Protein AF-0000000083313813 (afdb_homodimer)

Nearest PDB structures (foldseek):
  2m8g-assembly1_X  TM=5.035E-01  e=1.207E+00  Aquifex aeolicus VF5
  4fth-assembly1_B  TM=4.993E-01  e=3.478E+00  Aquifex aeolicus
  6fal-assembly1_A  TM=5.582E-01  e=5.565E+00  Escherichia coli
  5m7o-assembly1_A  TM=5.072E-01  e=6.638E+00  Brucella abortus str. 2308 A
  1trr-assembly1_A  TM=4.837E-01  e=9.445E+00  Escherichia coli

Sequence (154 aa):
MEETVTITIPASIRQMLNRTPEEIGRDLRLYAALMMFRLGKLSSGAAAEMAGIPRVMFLDLCADYGIPISQITAEELMEETVTITIPASIRQMLNRTPEEIGRDLRLYAALMMFRLGKLSSGAAAEMAGIPRVMFLDLCADYGIPISQITAEEL

Secondary structure (DSSP, 8-state):
-PEEEEEEE-HHHHHHHT--HHHHHHHHHHHHHHHHHHTTSS-HHHHHHHHTS-HHHHHHHHHHTT---TTTGGGG-/-PEEEEEEE-HHHHHHHT--HHHHHHHHHHHHHHHHHHTTSS-HHHHHHHHTS-HHHHHHHHHHTT---HHHHTTT-

InterPro domains:
  IPR005368 UPF0175 [PF03683] (9-77)
  IPR005368 UPF0175 [PTHR37525] (3-77)

Radius of gyration: 14.88 Å; Cα contacts (8 Å, |Δi|>4): 221; chains: 2; bounding box: 30×44×30 Å

Structure (mmCIF, N/CA/C/O backbone):
data_AF-0000000083313813-model_v1
#
loop_
_entity.id
_entity.type
_entity.pdbx_description
1 polymer 'UPF0175 family protein'
#
loop_
_atom_site.group_PDB
_atom_site.id
_atom_site.type_symbol
_atom_site.label_atom_id
_atom_site.label_alt_id
_atom_site.label_comp_id
_atom_site.label_asym_id
_atom_site.label_entity_id
_atom_site.label_seq_id
_atom_site.pdbx_PDB_ins_code
_atom_site.Cartn_x
_atom_site.Cartn_y
_atom_site.Cartn_z
_atom_site.occupancy
_atom_site.B_iso_or_equiv
_atom_site.auth_seq_id
_atom_site.auth_comp_id
_atom_site.auth_asym_id
_atom_site.auth_atom_id
_atom_site.pdbx_PDB_model_num
ATOM 1 N N . MET A 1 1 ? -12.055 -18.703 1.465 1 60.88 1 MET A N 1
ATOM 2 C CA . MET A 1 1 ? -12.516 -17.859 2.576 1 60.88 1 MET A CA 1
ATOM 3 C C . MET A 1 1 ? -11.805 -16.516 2.572 1 60.88 1 MET A C 1
ATOM 5 O O . MET A 1 1 ? -10.57 -16.453 2.574 1 60.88 1 MET A O 1
ATOM 9 N N . GLU A 1 2 ? -12.406 -15.5 2.055 1 69.75 2 GLU A N 1
ATOM 10 C CA . GLU A 1 2 ? -11.859 -14.148 1.938 1 69.75 2 GLU A CA 1
ATOM 11 C C . GLU A 1 2 ? -11.867 -13.43 3.285 1 69.75 2 GLU A C 1
ATOM 13 O O . GLU A 1 2 ? -12.641 -13.789 4.18 1 69.75 2 GLU A O 1
ATOM 18 N N . GLU A 1 3 ? -10.75 -12.875 3.635 1 80.94 3 GLU A N 1
ATOM 19 C CA . GLU A 1 3 ? -10.703 -12.102 4.871 1 80.94 3 GLU A CA 1
ATOM 20 C C . GLU A 1 3 ? -10.883 -10.609 4.594 1 80.94 3 GLU A C 1
ATOM 22 O O . GLU A 1 3 ? -10.359 -10.086 3.605 1 80.94 3 GLU A O 1
ATOM 27 N N . THR A 1 4 ? -11.781 -10.109 5.336 1 88.25 4 THR A N 1
ATOM 28 C CA . THR A 1 4 ? -12.008 -8.672 5.195 1 88.25 4 THR A CA 1
ATOM 29 C C . THR A 1 4 ? -11.242 -7.898 6.266 1 88.25 4 THR A C 1
ATOM 31 O O . THR A 1 4 ? -11.25 -8.281 7.441 1 88.25 4 THR A O 1
ATOM 34 N N . VAL A 1 5 ? -10.539 -6.949 5.84 1 90.19 5 VAL A N 1
ATOM 35 C CA . VAL A 1 5 ? -9.789 -6.082 6.742 1 90.19 5 VAL A CA 1
ATOM 36 C C . VAL A 1 5 ? -10.367 -4.668 6.695 1 90.19 5 VAL A C 1
ATOM 38 O O . VAL A 1 5 ? -10.664 -4.148 5.621 1 90.19 5 VAL A O 1
ATOM 41 N N . THR A 1 6 ? -10.594 -4.125 7.859 1 90.94 6 THR A N 1
ATOM 42 C CA . THR A 1 6 ? -11.117 -2.768 7.961 1 90.94 6 THR A CA 1
ATOM 43 C C . THR A 1 6 ? -10 -1.783 8.297 1 90.94 6 THR A C 1
ATOM 45 O O . THR A 1 6 ? -9.312 -1.939 9.305 1 90.94 6 THR A O 1
ATOM 48 N N . ILE A 1 7 ? -9.898 -0.846 7.465 1 91.81 7 ILE A N 1
ATOM 49 C CA . ILE A 1 7 ? -8.859 0.158 7.656 1 91.81 7 ILE A CA 1
ATOM 50 C C . ILE A 1 7 ? -9.492 1.527 7.875 1 91.81 7 ILE A C 1
ATOM 52 O O . ILE A 1 7 ? -10.422 1.91 7.156 1 91.81 7 ILE A O 1
ATOM 56 N N . THR A 1 8 ? -8.969 2.188 8.875 1 90.56 8 THR A N 1
ATOM 57 C CA . THR A 1 8 ? -9.445 3.537 9.164 1 90.56 8 THR A CA 1
ATOM 58 C C . THR A 1 8 ? -8.5 4.578 8.562 1 90.56 8 THR A C 1
ATOM 60 O O . THR A 1 8 ? -7.312 4.602 8.891 1 90.56 8 THR A O 1
ATOM 63 N N . ILE A 1 9 ? -9.031 5.379 7.699 1 90.81 9 ILE A N 1
ATOM 64 C CA . ILE A 1 9 ? -8.258 6.434 7.051 1 90.81 9 ILE A CA 1
ATOM 65 C C . ILE A 1 9 ? -8.625 7.789 7.66 1 90.81 9 ILE A C 1
ATOM 67 O O . ILE A 1 9 ? -9.797 8.148 7.734 1 90.81 9 ILE A O 1
ATOM 71 N N . PRO A 1 10 ? -7.586 8.453 8.07 1 90.62 10 PRO A N 1
ATOM 72 C CA . PRO A 1 10 ? -7.875 9.797 8.586 1 90.62 10 PRO A CA 1
ATOM 73 C C . PRO A 1 10 ? -8.625 10.664 7.578 1 90.62 10 PRO A C 1
ATOM 75 O O . PRO A 1 10 ? -8.367 10.586 6.375 1 90.62 10 PRO A O 1
ATOM 78 N N . ALA A 1 11 ? -9.461 11.523 8.094 1 88.69 11 ALA A N 1
ATOM 79 C CA . ALA A 1 11 ? -10.297 12.383 7.254 1 88.69 11 ALA A CA 1
ATOM 80 C C . ALA A 1 11 ? -9.445 13.273 6.355 1 88.69 11 ALA A C 1
ATOM 82 O O . ALA A 1 11 ? -9.828 13.57 5.219 1 88.69 11 ALA A O 1
ATOM 83 N N . SER A 1 12 ? -8.336 13.703 6.855 1 91.56 12 SER A N 1
ATOM 84 C CA . SER A 1 12 ? -7.434 14.57 6.109 1 91.56 12 SER A CA 1
ATOM 85 C C . SER A 1 12 ? -6.887 13.867 4.871 1 91.56 12 SER A C 1
ATOM 87 O O . SER A 1 12 ? -6.77 14.477 3.805 1 91.56 12 SER A O 1
ATOM 89 N N . ILE A 1 13 ? -6.633 12.641 5.02 1 92.06 13 ILE A N 1
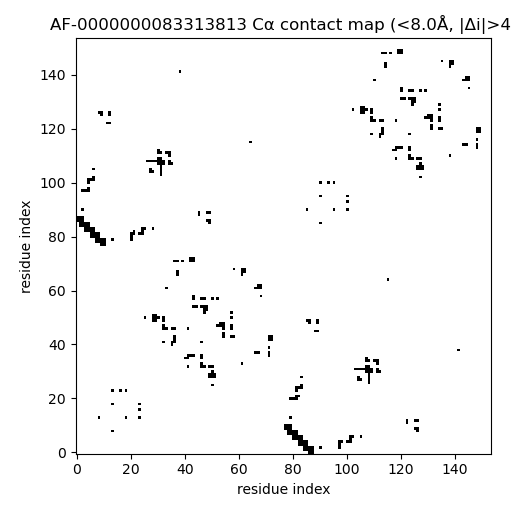ATOM 90 C CA . ILE A 1 13 ? -6.078 11.852 3.922 1 92.06 13 ILE A CA 1
ATOM 91 C C . ILE A 1 13 ? -7.172 11.562 2.895 1 92.06 13 ILE A C 1
ATOM 93 O O . ILE A 1 13 ? -6.934 11.641 1.687 1 92.06 13 ILE A O 1
ATOM 97 N N . ARG A 1 14 ? -8.273 11.141 3.443 1 89.94 14 ARG A N 1
ATOM 98 C CA . ARG A 1 14 ? -9.406 10.883 2.562 1 89.94 14 ARG A CA 1
ATOM 99 C C . ARG A 1 14 ? -9.672 12.078 1.652 1 89.94 14 ARG A C 1
ATOM 101 O O . ARG A 1 14 ? -9.945 11.914 0.461 1 89.94 14 ARG A O 1
ATOM 108 N N . GLN A 1 15 ? -9.641 13.242 2.227 1 89.44 15 GLN A N 1
ATOM 109 C CA . GLN A 1 15 ? -9.867 14.477 1.482 1 89.44 15 GLN A CA 1
ATOM 110 C C . GLN A 1 15 ? -8.789 14.688 0.425 1 89.44 15 GLN A C 1
ATOM 112 O O . GLN A 1 15 ? -9.07 15.188 -0.666 1 89.44 15 GLN A O 1
ATOM 117 N N . MET A 1 16 ? -7.559 14.352 0.751 1 90.62 16 MET A N 1
ATOM 118 C CA . MET A 1 16 ? -6.43 14.539 -0.154 1 90.62 16 MET A CA 1
ATOM 119 C C . MET A 1 16 ? -6.535 13.602 -1.355 1 90.62 16 MET A C 1
ATOM 121 O O . MET A 1 16 ? -6.207 13.992 -2.479 1 90.62 16 MET A O 1
ATOM 125 N N . LEU A 1 17 ? -6.973 12.383 -1.111 1 89.38 17 LEU A N 1
ATOM 126 C CA . LEU A 1 17 ? -7.094 11.398 -2.184 1 89.38 17 LEU A CA 1
ATOM 127 C C . LEU A 1 17 ? -8.297 11.703 -3.064 1 89.38 17 LEU A C 1
ATOM 129 O O . LEU A 1 17 ? -8.305 11.367 -4.254 1 89.38 17 LEU A O 1
ATOM 133 N N . ASN A 1 18 ? -9.234 12.391 -2.506 1 89.5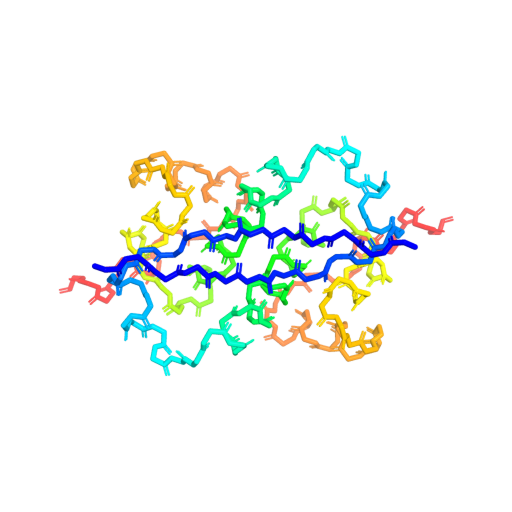6 18 ASN A N 1
ATOM 134 C CA . ASN A 1 18 ? -10.43 12.82 -3.225 1 89.56 18 ASN A CA 1
ATOM 135 C C . ASN A 1 18 ? -11.078 11.656 -3.977 1 89.56 18 ASN A C 1
ATOM 137 O O . ASN A 1 18 ? -11.336 11.758 -5.18 1 89.56 18 ASN A O 1
ATOM 141 N N . ARG A 1 19 ? -11.359 10.555 -3.324 1 89.88 19 ARG A N 1
ATOM 142 C CA . ARG A 1 19 ? -11.914 9.336 -3.898 1 89.88 19 ARG A CA 1
ATOM 143 C C . ARG A 1 19 ? -12.977 8.734 -2.986 1 89.88 19 ARG A C 1
ATOM 145 O O . ARG A 1 19 ? -13.086 9.109 -1.817 1 89.88 19 ARG A O 1
ATOM 152 N N . THR A 1 20 ? -13.766 7.871 -3.561 1 90.88 20 THR A N 1
ATOM 153 C CA . THR A 1 20 ? -14.75 7.141 -2.77 1 90.88 20 THR A CA 1
ATOM 154 C C . THR A 1 20 ? -14.07 6.078 -1.91 1 90.88 20 THR A C 1
ATOM 156 O O . THR A 1 20 ? -12.938 5.68 -2.189 1 90.88 20 THR A O 1
ATOM 159 N N . PRO A 1 21 ? -14.688 5.605 -0.884 1 89.5 21 PRO A N 1
ATOM 160 C CA . PRO A 1 21 ? -14.125 4.543 -0.051 1 89.5 21 PRO A CA 1
ATOM 161 C C . PRO A 1 21 ? -13.719 3.312 -0.857 1 89.5 21 PRO A C 1
ATOM 163 O O . PRO A 1 21 ? -12.703 2.684 -0.565 1 89.5 21 PRO A O 1
ATOM 166 N N . GLU A 1 22 ? -14.547 3.014 -1.859 1 91.38 22 GLU A N 1
ATOM 167 C CA . GLU A 1 22 ? -14.25 1.862 -2.707 1 91.38 22 GLU A CA 1
ATOM 168 C C . GLU A 1 22 ? -12.969 2.082 -3.504 1 91.38 22 GLU A C 1
ATOM 170 O O . GLU A 1 22 ? -12.156 1.168 -3.646 1 91.38 22 GLU A O 1
ATOM 175 N N . GLU A 1 23 ? -12.836 3.268 -4.004 1 93.44 23 GLU A N 1
ATOM 176 C CA . GLU A 1 23 ? -11.648 3.611 -4.773 1 93.44 23 GLU A CA 1
ATOM 177 C C . GLU A 1 23 ? -10.406 3.646 -3.887 1 93.44 23 GLU A C 1
ATOM 179 O O . GLU A 1 23 ? -9.328 3.227 -4.305 1 93.44 23 GLU A O 1
ATOM 184 N N . ILE A 1 24 ? -10.578 4.145 -2.713 1 93.12 24 ILE A N 1
ATOM 185 C CA . ILE A 1 24 ? -9.477 4.203 -1.759 1 93.12 24 ILE A CA 1
ATOM 186 C C . ILE A 1 24 ? -9.031 2.789 -1.406 1 93.12 24 ILE A C 1
ATOM 188 O O . ILE A 1 24 ? -7.828 2.51 -1.344 1 93.12 24 ILE A O 1
ATOM 192 N N . GLY A 1 25 ? -9.961 1.895 -1.152 1 93.19 25 GLY A N 1
ATOM 193 C CA . GLY A 1 25 ? -9.633 0.501 -0.887 1 93.19 25 GLY A CA 1
ATOM 194 C C . GLY A 1 25 ? -8.844 -0.151 -2.002 1 93.19 25 GLY A C 1
ATOM 195 O O . GLY A 1 25 ? -7.871 -0.864 -1.745 1 93.19 25 GLY A O 1
ATOM 196 N N . ARG A 1 26 ? -9.258 0.165 -3.225 1 93.5 26 ARG A N 1
ATOM 197 C CA . ARG A 1 26 ? -8.562 -0.37 -4.391 1 93.5 26 ARG A CA 1
ATOM 198 C C . ARG A 1 26 ? -7.141 0.174 -4.477 1 93.5 26 ARG A C 1
ATOM 200 O O . ARG A 1 26 ? -6.199 -0.573 -4.754 1 93.5 26 ARG A O 1
ATOM 207 N N . ASP A 1 27 ? -7 1.426 -4.223 1 94.5 27 ASP A N 1
ATOM 208 C CA . ASP A 1 27 ? -5.688 2.066 -4.254 1 94.5 27 ASP A CA 1
ATOM 209 C C . ASP A 1 27 ? -4.762 1.481 -3.191 1 94.5 27 ASP A C 1
ATOM 211 O O . ASP A 1 27 ? -3.594 1.198 -3.465 1 94.5 27 ASP A O 1
ATOM 215 N N . LEU A 1 28 ? -5.336 1.336 -2.014 1 95.19 28 LEU A N 1
ATOM 216 C CA . LEU A 1 28 ? -4.547 0.787 -0.917 1 95.19 28 LEU A CA 1
ATOM 217 C C . LEU A 1 28 ? -4.047 -0.615 -1.255 1 95.19 28 LEU A C 1
ATOM 219 O O . LEU A 1 28 ? -2.889 -0.946 -0.997 1 95.19 28 LEU A O 1
ATOM 223 N N . ARG A 1 29 ? -4.859 -1.451 -1.848 1 95.5 29 ARG A N 1
ATOM 224 C CA . ARG A 1 29 ? -4.457 -2.799 -2.236 1 95.5 29 ARG A CA 1
ATOM 225 C C . ARG A 1 29 ? -3.352 -2.758 -3.283 1 95.5 29 ARG A C 1
ATOM 227 O O . ARG A 1 29 ? -2.359 -3.484 -3.176 1 95.5 29 ARG A O 1
ATOM 234 N N . LEU A 1 30 ? -3.57 -1.903 -4.227 1 97 30 LEU A N 1
ATOM 235 C CA . LEU A 1 30 ? -2.623 -1.813 -5.332 1 97 30 LEU A CA 1
ATOM 236 C C . LEU A 1 30 ? -1.263 -1.324 -4.844 1 97 30 LEU A C 1
ATOM 238 O O . LEU A 1 30 ? -0.24 -1.966 -5.094 1 97 30 LEU A O 1
ATOM 242 N N . TYR A 1 31 ? -1.283 -0.203 -4.148 1 97.5 31 TYR A N 1
ATOM 243 C CA . TYR A 1 31 ? -0.028 0.421 -3.744 1 97.5 31 TYR A CA 1
ATOM 244 C C . TYR A 1 31 ? 0.695 -0.432 -2.709 1 97.5 31 TYR A C 1
ATOM 246 O O . TYR A 1 31 ? 1.925 -0.517 -2.715 1 97.5 31 TYR A O 1
ATOM 254 N N . ALA A 1 32 ? -0.109 -1.027 -1.812 1 97.56 32 ALA A N 1
ATOM 255 C CA . ALA A 1 32 ? 0.51 -1.946 -0.86 1 97.56 32 ALA A CA 1
ATOM 256 C C . ALA A 1 32 ? 1.14 -3.137 -1.578 1 97.56 32 ALA A C 1
ATOM 258 O O . ALA A 1 32 ? 2.25 -3.555 -1.243 1 97.56 32 ALA A O 1
ATOM 259 N N . ALA A 1 33 ? 0.467 -3.684 -2.57 1 97.31 33 ALA A N 1
ATOM 260 C CA . ALA A 1 33 ? 0.986 -4.809 -3.34 1 97.31 33 ALA A CA 1
ATOM 261 C C . ALA A 1 33 ? 2.281 -4.438 -4.055 1 97.31 33 ALA A C 1
ATOM 263 O O . ALA A 1 33 ? 3.248 -5.203 -4.043 1 97.31 33 ALA A O 1
ATOM 264 N N . LEU A 1 34 ? 2.277 -3.248 -4.641 1 97.44 34 LEU A N 1
ATOM 265 C CA . LEU A 1 34 ? 3.465 -2.756 -5.336 1 97.44 34 LEU A CA 1
ATOM 266 C C . LEU A 1 34 ? 4.645 -2.646 -4.375 1 97.44 34 LEU A C 1
ATOM 268 O O . LEU A 1 34 ? 5.758 -3.064 -4.703 1 97.44 34 LEU A O 1
ATOM 272 N N . MET A 1 35 ? 4.406 -2.123 -3.25 1 96.75 35 MET A N 1
ATOM 273 C CA . MET A 1 35 ? 5.461 -1.924 -2.26 1 96.75 35 MET A CA 1
ATOM 274 C C . MET A 1 35 ? 5.949 -3.26 -1.709 1 96.75 35 MET A C 1
ATOM 276 O O . MET A 1 35 ? 7.152 -3.467 -1.55 1 96.75 35 MET A O 1
ATOM 280 N N . MET A 1 36 ? 5.059 -4.195 -1.397 1 95.56 36 MET A N 1
ATOM 281 C CA . MET A 1 36 ? 5.422 -5.504 -0.866 1 95.56 36 MET A CA 1
ATOM 282 C C . MET A 1 36 ? 6.207 -6.309 -1.895 1 95.56 36 MET A C 1
ATOM 284 O O . MET A 1 36 ? 7.109 -7.066 -1.536 1 95.56 36 MET A O 1
ATOM 288 N N . PHE A 1 37 ? 5.898 -6.133 -3.133 1 95.75 37 PHE A N 1
ATOM 289 C CA . PHE A 1 37 ? 6.652 -6.773 -4.203 1 95.75 37 PHE A CA 1
ATOM 290 C C . PHE A 1 37 ? 8.055 -6.184 -4.305 1 95.75 37 PHE A C 1
ATOM 292 O O . PHE A 1 37 ? 9.039 -6.922 -4.375 1 95.75 37 PHE A O 1
ATOM 299 N N . ARG A 1 38 ? 8.078 -4.902 -4.301 1 94.69 38 ARG A N 1
ATOM 300 C CA . ARG A 1 38 ? 9.359 -4.211 -4.379 1 94.69 38 ARG A CA 1
ATOM 301 C C . ARG A 1 38 ? 10.297 -4.652 -3.256 1 94.69 38 ARG A C 1
ATOM 303 O O . ARG A 1 38 ? 11.508 -4.758 -3.453 1 94.69 38 ARG A O 1
ATOM 310 N N . LEU A 1 39 ? 9.695 -4.891 -2.098 1 92.25 39 LEU A N 1
ATOM 311 C CA . LEU A 1 39 ? 10.492 -5.238 -0.925 1 92.25 39 LEU A CA 1
ATOM 312 C C . LEU A 1 39 ? 10.734 -6.742 -0.862 1 92.25 39 LEU A C 1
ATOM 314 O O . LEU A 1 39 ? 11.406 -7.23 0.053 1 92.25 39 LEU A O 1
ATOM 318 N N . GLY A 1 40 ? 10.156 -7.465 -1.764 1 91.25 40 GLY A N 1
ATOM 319 C CA . GLY A 1 40 ? 10.367 -8.906 -1.825 1 91.25 40 GLY A CA 1
ATOM 320 C C . GLY A 1 40 ? 9.5 -9.672 -0.851 1 91.25 40 GLY A C 1
ATOM 321 O O . GLY A 1 40 ? 9.75 -10.852 -0.579 1 91.25 40 GLY A O 1
ATOM 322 N N . LYS A 1 41 ? 8.469 -9.055 -0.357 1 91.56 41 LYS A N 1
ATOM 323 C CA . LYS A 1 41 ? 7.574 -9.703 0.602 1 91.56 41 LYS A CA 1
ATOM 324 C C . LYS A 1 41 ? 6.527 -10.555 -0.109 1 91.56 41 LYS A C 1
ATOM 326 O O . LYS A 1 41 ? 5.977 -11.484 0.477 1 91.56 41 LYS A O 1
ATOM 331 N N . LEU A 1 42 ? 6.199 -10.188 -1.27 1 93.75 42 LEU A N 1
ATOM 332 C CA . LEU A 1 42 ? 5.281 -10.938 -2.119 1 93.75 42 LEU A CA 1
ATOM 333 C C . LEU A 1 42 ? 5.902 -11.203 -3.486 1 93.75 42 LEU A C 1
ATOM 335 O O . LEU A 1 42 ? 6.664 -10.375 -4 1 93.75 42 LEU A O 1
ATOM 339 N N . SER A 1 43 ? 5.566 -12.352 -4.062 1 93.06 43 SER A N 1
ATOM 340 C CA . SER A 1 43 ? 5.895 -12.586 -5.465 1 93.06 43 SER A CA 1
ATOM 341 C C . SER A 1 43 ? 5.027 -11.742 -6.391 1 93.06 43 SER A C 1
ATOM 343 O O . SER A 1 43 ? 4.051 -11.133 -5.945 1 93.06 43 SER A O 1
ATOM 345 N N . SER A 1 44 ? 5.441 -11.703 -7.645 1 95.25 44 SER A N 1
ATOM 346 C CA . SER A 1 44 ? 4.652 -10.953 -8.617 1 95.25 44 SER A CA 1
ATOM 347 C C . SER A 1 44 ? 3.236 -11.508 -8.719 1 95.25 44 SER A C 1
ATOM 349 O O . SER A 1 44 ? 2.275 -10.75 -8.875 1 95.25 44 SER A O 1
ATOM 351 N N . GLY A 1 45 ? 3.072 -12.82 -8.625 1 94.75 45 GLY A N 1
ATOM 352 C CA . GLY A 1 45 ? 1.76 -13.445 -8.672 1 94.75 45 GLY A CA 1
ATOM 353 C C . GLY A 1 45 ? 0.894 -13.109 -7.473 1 94.75 45 GLY A C 1
ATOM 354 O O . GLY A 1 45 ? -0.277 -12.75 -7.625 1 94.75 45 GLY A O 1
ATOM 355 N N . ALA A 1 46 ? 1.475 -13.242 -6.312 1 94.88 46 ALA A N 1
ATOM 356 C CA . ALA A 1 46 ? 0.759 -12.93 -5.078 1 94.88 46 ALA A CA 1
ATOM 357 C C . ALA A 1 46 ? 0.385 -11.445 -5.027 1 94.88 46 ALA A C 1
ATOM 359 O O . ALA A 1 46 ? -0.718 -11.094 -4.602 1 94.88 46 ALA A O 1
ATOM 360 N N . ALA A 1 47 ? 1.315 -10.602 -5.441 1 96.69 47 ALA A N 1
ATOM 361 C CA . ALA A 1 47 ? 1.084 -9.164 -5.449 1 96.69 47 ALA A CA 1
ATOM 362 C C . ALA A 1 47 ? -0.031 -8.789 -6.426 1 96.69 47 ALA A C 1
ATOM 364 O O . ALA A 1 47 ? -0.895 -7.973 -6.105 1 96.69 47 ALA A O 1
ATOM 365 N N . ALA A 1 48 ? -0.046 -9.43 -7.586 1 96.81 48 ALA A N 1
ATOM 366 C CA . ALA A 1 48 ? -1.106 -9.219 -8.57 1 96.81 48 ALA A CA 1
ATOM 367 C C . ALA A 1 48 ? -2.463 -9.633 -8.008 1 96.81 48 ALA A C 1
ATOM 369 O O . ALA A 1 48 ? -3.463 -8.938 -8.203 1 96.81 48 ALA A O 1
ATOM 370 N N . GLU A 1 49 ? -2.475 -10.734 -7.336 1 95.69 49 GLU A N 1
ATOM 371 C CA . GLU A 1 49 ? -3.697 -11.211 -6.699 1 95.69 49 GLU A CA 1
ATOM 372 C C . GLU A 1 49 ? -4.199 -10.211 -5.656 1 95.69 49 GLU A C 1
ATOM 374 O O . GLU A 1 49 ? -5.395 -9.914 -5.602 1 95.69 49 GLU A O 1
ATOM 379 N N . MET A 1 50 ? -3.326 -9.734 -4.859 1 94.69 50 MET A N 1
ATOM 380 C CA . MET A 1 50 ? -3.67 -8.734 -3.852 1 94.69 50 MET A CA 1
ATOM 381 C C . MET A 1 50 ? -4.254 -7.484 -4.5 1 94.69 50 MET A C 1
ATOM 383 O O . MET A 1 50 ? -5.23 -6.922 -4 1 94.69 50 MET A O 1
ATOM 387 N N . ALA A 1 51 ? -3.664 -7.027 -5.598 1 96.38 51 ALA A N 1
ATOM 388 C CA . ALA A 1 51 ? -4.07 -5.816 -6.309 1 96.38 51 ALA A CA 1
ATOM 389 C C . ALA A 1 51 ? -5.371 -6.043 -7.074 1 96.38 51 ALA A C 1
ATOM 391 O O . ALA A 1 51 ? -6.043 -5.086 -7.469 1 96.38 51 ALA A O 1
ATOM 392 N N . GLY A 1 52 ? -5.715 -7.25 -7.305 1 95.81 52 GLY A N 1
ATOM 393 C CA . GLY A 1 52 ? -6.934 -7.574 -8.031 1 95.81 52 GLY A CA 1
ATOM 394 C C . GLY A 1 52 ? -6.797 -7.406 -9.531 1 95.81 52 GLY A C 1
ATOM 395 O O . GLY A 1 52 ? -7.758 -7.031 -10.211 1 95.81 52 GLY A O 1
ATOM 396 N N . ILE A 1 53 ? -5.578 -7.57 -10.031 1 97 53 ILE A N 1
ATOM 397 C CA . ILE A 1 53 ? -5.355 -7.426 -11.461 1 97 53 ILE A CA 1
ATOM 398 C C . ILE A 1 53 ? -4.508 -8.594 -11.969 1 97 53 ILE A C 1
ATOM 400 O O . ILE A 1 53 ? -3.857 -9.281 -11.188 1 97 53 ILE A O 1
ATOM 404 N N . PRO A 1 54 ? -4.477 -8.789 -13.312 1 97.75 54 PRO A N 1
ATOM 405 C CA . PRO A 1 54 ? -3.625 -9.844 -13.867 1 97.75 54 PRO A CA 1
ATOM 406 C C . PRO A 1 54 ? -2.137 -9.578 -13.641 1 97.75 54 PRO A C 1
ATOM 408 O O . PRO A 1 54 ? -1.704 -8.422 -13.648 1 97.75 54 PRO A O 1
ATOM 411 N N . ARG A 1 55 ? -1.405 -10.688 -13.523 1 96.62 55 ARG A N 1
ATOM 412 C CA . ARG A 1 55 ? 0.023 -10.594 -13.234 1 96.62 55 ARG A CA 1
ATOM 413 C C . ARG A 1 55 ? 0.737 -9.758 -14.297 1 96.62 55 ARG A C 1
ATOM 415 O O . ARG A 1 55 ? 1.626 -8.969 -13.977 1 96.62 55 ARG A O 1
ATOM 422 N N . VAL A 1 56 ? 0.381 -9.898 -15.547 1 96.5 56 VAL A N 1
ATOM 423 C CA . VAL A 1 56 ? 1.023 -9.172 -16.641 1 96.5 56 VAL A CA 1
ATOM 424 C C . VAL A 1 56 ? 0.801 -7.672 -16.469 1 96.5 56 VAL A C 1
ATOM 426 O O . VAL A 1 56 ? 1.722 -6.875 -16.672 1 96.5 56 VAL A O 1
ATOM 429 N N . MET A 1 57 ? -0.393 -7.328 -16.094 1 97.38 57 MET A N 1
ATOM 430 C CA . MET A 1 57 ? -0.708 -5.922 -15.859 1 97.38 57 MET A CA 1
ATOM 431 C C . MET A 1 57 ? 0.052 -5.395 -14.648 1 97.38 57 MET A C 1
ATOM 433 O O . MET A 1 57 ? 0.522 -4.254 -14.648 1 97.38 57 MET A O 1
ATOM 437 N N . PHE A 1 58 ? 0.144 -6.219 -13.656 1 97.31 58 PHE A N 1
ATOM 438 C CA . PHE A 1 58 ? 0.881 -5.852 -12.453 1 97.31 58 PHE A CA 1
ATOM 439 C C . PHE A 1 58 ? 2.346 -5.586 -12.781 1 97.31 58 PHE A C 1
ATOM 441 O O . PHE A 1 58 ? 2.916 -4.59 -12.328 1 97.31 58 PHE A O 1
ATOM 448 N N . LEU A 1 59 ? 2.938 -6.406 -13.562 1 95.88 59 LEU A N 1
ATOM 449 C CA . LEU A 1 59 ? 4.336 -6.25 -13.938 1 95.88 59 LEU A CA 1
ATOM 450 C C . LEU A 1 59 ? 4.535 -5.004 -14.797 1 95.88 59 LEU A C 1
ATOM 452 O O . LEU A 1 59 ? 5.562 -4.332 -14.695 1 95.88 59 LEU A O 1
ATOM 456 N N . ASP A 1 60 ? 3.539 -4.75 -15.578 1 95.88 60 ASP A N 1
ATOM 457 C CA . ASP A 1 60 ? 3.584 -3.525 -16.375 1 95.88 60 ASP A CA 1
ATOM 458 C C . ASP A 1 60 ? 3.586 -2.291 -15.469 1 95.88 60 ASP A C 1
ATOM 460 O O . ASP A 1 60 ? 4.316 -1.332 -15.727 1 95.88 60 ASP A O 1
ATOM 464 N N . LEU A 1 61 ? 2.758 -2.332 -14.469 1 95.62 61 LEU A N 1
ATOM 465 C CA . LEU A 1 61 ? 2.691 -1.227 -13.516 1 95.62 61 LEU A CA 1
ATOM 466 C C . LEU A 1 61 ? 4.004 -1.082 -12.758 1 95.62 61 LEU A C 1
ATOM 468 O O . LEU A 1 61 ? 4.465 0.036 -12.516 1 95.62 61 LE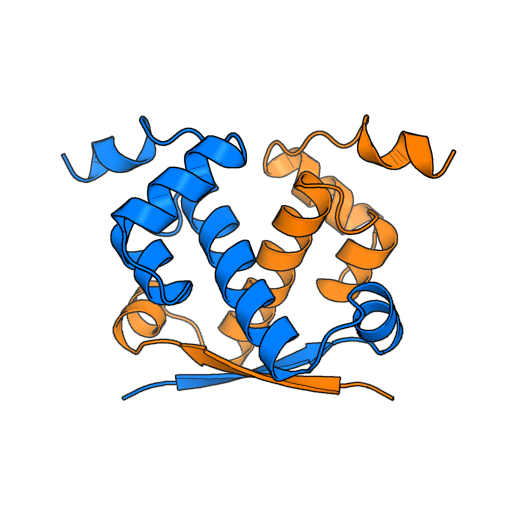U A O 1
ATOM 472 N N . CYS A 1 62 ? 4.527 -2.205 -12.375 1 95.62 62 CYS A N 1
ATOM 473 C CA . CYS A 1 62 ? 5.828 -2.166 -11.711 1 95.62 62 CYS A CA 1
ATOM 474 C C . CYS A 1 62 ? 6.859 -1.449 -12.578 1 95.62 62 CYS A C 1
ATOM 476 O O . CYS A 1 62 ? 7.609 -0.607 -12.086 1 95.62 62 CYS A O 1
ATOM 478 N N . ALA A 1 63 ? 6.902 -1.833 -13.805 1 93.81 63 ALA A N 1
ATOM 479 C CA . ALA A 1 63 ? 7.824 -1.204 -14.742 1 93.81 63 ALA A CA 1
ATOM 480 C C . ALA A 1 63 ? 7.543 0.29 -14.875 1 93.81 63 ALA A C 1
ATOM 482 O O . ALA A 1 63 ? 8.469 1.106 -14.859 1 93.81 63 ALA A O 1
ATOM 483 N N . ASP A 1 64 ? 6.301 0.688 -14.953 1 94.06 64 ASP A N 1
ATOM 484 C CA . ASP A 1 64 ? 5.887 2.08 -15.102 1 94.06 64 ASP A CA 1
ATOM 485 C C . ASP A 1 64 ? 6.312 2.91 -13.891 1 94.06 64 ASP A C 1
ATOM 487 O O . ASP A 1 64 ? 6.633 4.094 -14.023 1 94.06 64 ASP A O 1
ATOM 491 N N . TYR A 1 65 ? 6.312 2.244 -12.75 1 92.94 65 TYR A N 1
ATOM 492 C CA . TYR A 1 65 ? 6.609 2.963 -11.516 1 92.94 65 TYR A CA 1
ATOM 493 C C . TYR A 1 65 ? 8.07 2.793 -11.125 1 92.94 65 TYR A C 1
ATOM 495 O O . TYR A 1 65 ? 8.484 3.211 -10.039 1 92.94 65 TYR A O 1
ATOM 503 N N . GLY A 1 66 ? 8.844 2.117 -11.922 1 90.38 66 GLY A N 1
ATOM 504 C CA . GLY A 1 66 ? 10.281 2.016 -11.711 1 90.38 66 GLY A CA 1
ATOM 505 C C . GLY A 1 66 ? 10.664 0.948 -10.703 1 90.38 66 GLY A C 1
ATOM 506 O O . GLY A 1 66 ? 11.703 1.047 -10.055 1 90.38 66 GLY A O 1
ATOM 507 N N . ILE A 1 67 ? 9.805 0.008 -10.555 1 92 67 ILE A N 1
ATOM 508 C CA . ILE A 1 67 ? 10.117 -1.124 -9.688 1 92 67 ILE A CA 1
ATOM 509 C C . ILE A 1 67 ? 10.852 -2.199 -10.484 1 92 67 ILE A C 1
ATOM 511 O O . ILE A 1 67 ? 10.352 -2.67 -11.508 1 92 67 ILE A O 1
ATOM 515 N N . PRO A 1 68 ? 12.07 -2.533 -10.055 1 84.5 68 PRO A N 1
ATOM 516 C CA . PRO A 1 68 ? 12.82 -3.566 -10.773 1 84.5 68 PRO A CA 1
ATOM 517 C C . PRO A 1 68 ? 12.117 -4.922 -10.758 1 84.5 68 PRO A C 1
ATOM 519 O O . PRO A 1 68 ? 11.672 -5.379 -9.703 1 84.5 68 PRO A O 1
ATOM 522 N N . ILE A 1 69 ? 11.883 -5.5 -11.805 1 77.56 69 ILE A N 1
ATOM 523 C CA . ILE A 1 69 ? 11.203 -6.781 -11.945 1 77.56 69 ILE A CA 1
ATOM 524 C C . ILE A 1 69 ? 12.227 -7.914 -11.891 1 77.56 69 ILE A C 1
ATOM 526 O O . ILE A 1 69 ? 11.898 -9.039 -11.492 1 77.56 69 ILE A O 1
ATOM 530 N N . SER A 1 70 ? 13.438 -7.848 -12.391 1 64.62 70 SER A N 1
ATOM 531 C CA . SER A 1 70 ? 14.453 -8.883 -12.539 1 64.62 70 SER A CA 1
ATOM 532 C C . SER A 1 70 ? 14.773 -9.539 -11.203 1 64.62 70 SER A C 1
ATOM 534 O O . SER A 1 70 ? 15.047 -10.742 -11.141 1 64.62 70 SER A O 1
ATOM 536 N N . GLN A 1 71 ? 14.969 -8.906 -10.281 1 53.62 71 GLN A N 1
ATOM 537 C CA . GLN A 1 71 ? 15.477 -9.523 -9.055 1 53.62 71 GLN A CA 1
ATOM 538 C C . GLN A 1 71 ? 14.438 -10.438 -8.422 1 53.62 71 GLN A C 1
ATOM 540 O O . GLN A 1 71 ? 14.789 -11.406 -7.738 1 53.62 71 GLN A O 1
ATOM 545 N N . ILE A 1 72 ? 13.242 -10.133 -8.383 1 52.47 72 ILE A N 1
ATOM 546 C CA . ILE A 1 72 ? 12.297 -10.898 -7.574 1 52.47 72 ILE A CA 1
ATOM 547 C C . ILE A 1 72 ? 12.023 -12.25 -8.242 1 52.47 72 ILE A C 1
ATOM 549 O O . ILE A 1 72 ? 11.727 -13.234 -7.559 1 52.47 72 ILE A O 1
ATOM 553 N N . THR A 1 73 ? 11.867 -12.273 -9.539 1 48.06 73 THR A N 1
ATOM 554 C CA . THR A 1 73 ? 11.609 -13.57 -10.164 1 48.06 73 THR A CA 1
ATOM 555 C C . THR A 1 73 ? 12.742 -14.547 -9.859 1 48.06 73 THR A C 1
ATOM 557 O O . THR A 1 73 ? 12.625 -15.742 -10.125 1 48.06 73 THR A O 1
ATOM 560 N N . ALA A 1 74 ? 13.844 -14.125 -9.57 1 43.47 74 ALA A N 1
ATOM 561 C CA . ALA A 1 74 ? 14.906 -15.109 -9.461 1 43.47 74 ALA A CA 1
ATOM 562 C C . ALA A 1 74 ? 14.57 -16.172 -8.422 1 43.47 74 ALA A C 1
ATOM 564 O O . ALA A 1 74 ? 14.93 -17.344 -8.578 1 43.47 74 ALA A O 1
ATOM 565 N N . GLU A 1 75 ? 14.039 -15.711 -7.348 1 41.25 75 GLU A N 1
ATOM 566 C CA . GLU A 1 75 ? 13.93 -16.828 -6.414 1 41.25 75 GLU A CA 1
ATOM 567 C C . GLU A 1 75 ? 12.922 -17.859 -6.906 1 41.25 75 GLU A C 1
ATOM 569 O O . GLU A 1 75 ? 12.797 -18.953 -6.324 1 41.25 75 GLU A O 1
ATOM 574 N N . GLU A 1 76 ? 12.039 -17.422 -7.645 1 40.16 76 GLU A N 1
ATOM 575 C CA . GLU A 1 76 ? 11.227 -18.531 -8.102 1 40.16 76 GLU A CA 1
ATOM 576 C C . GLU A 1 76 ? 11.984 -19.375 -9.125 1 40.16 76 GLU A C 1
ATOM 578 O O . GLU A 1 76 ? 11.539 -20.469 -9.492 1 40.16 76 GLU A O 1
ATOM 583 N N . LEU A 1 77 ? 12.906 -18.781 -9.797 1 33.16 77 LEU A N 1
ATOM 584 C CA . LEU A 1 77 ? 13.656 -19.781 -10.547 1 33.16 77 LEU A CA 1
ATOM 585 C C . LEU A 1 77 ? 14.594 -20.562 -9.641 1 33.16 77 LEU A C 1
ATOM 587 O O . LEU A 1 77 ? 14.664 -21.781 -9.719 1 33.16 77 LEU A O 1
ATOM 591 N N . MET B 1 1 ? -13.906 13.273 11.062 1 60.91 1 MET B N 1
ATOM 592 C CA . MET B 1 1 ? -14.727 12.125 10.672 1 60.91 1 MET B CA 1
ATOM 593 C C . MET B 1 1 ? -13.883 11.086 9.945 1 60.91 1 MET B C 1
ATOM 595 O O . MET B 1 1 ? -13.18 11.406 8.984 1 60.91 1 MET B O 1
ATOM 599 N N . GLU B 1 2 ? -13.5 10.031 10.609 1 69.44 2 GLU B N 1
ATOM 600 C CA . GLU B 1 2 ? -12.672 8.953 10.07 1 69.44 2 GLU B CA 1
ATOM 601 C C . GLU B 1 2 ? -13.469 8.07 9.117 1 69.44 2 GLU B C 1
ATOM 603 O O . GLU B 1 2 ? -14.703 8.031 9.172 1 69.44 2 GLU B O 1
ATOM 608 N N . GLU B 1 3 ? -12.914 7.844 7.973 1 80.75 3 GLU B N 1
ATOM 609 C CA . GLU B 1 3 ? -13.57 6.938 7.035 1 80.75 3 GLU B CA 1
ATOM 610 C C . GLU B 1 3 ? -12.977 5.535 7.113 1 80.75 3 GLU B C 1
ATOM 612 O O . GLU B 1 3 ? -11.758 5.379 7.262 1 80.75 3 GLU B O 1
ATOM 617 N N . THR B 1 4 ? -13.891 4.645 7.23 1 88.31 4 THR B N 1
ATOM 618 C CA . THR B 1 4 ? -13.438 3.258 7.27 1 88.31 4 THR B CA 1
ATOM 619 C C . THR B 1 4 ? -13.555 2.611 5.895 1 88.31 4 THR B C 1
ATOM 621 O O . THR B 1 4 ? -14.562 2.785 5.207 1 88.31 4 THR B O 1
ATOM 624 N N . VAL B 1 5 ? -12.523 2.021 5.492 1 90.12 5 VAL B N 1
ATOM 625 C CA . VAL B 1 5 ? -12.484 1.313 4.219 1 90.12 5 VAL B CA 1
ATOM 626 C C . VAL B 1 5 ? -12.336 -0.186 4.465 1 90.12 5 VAL B C 1
ATOM 628 O O . VAL B 1 5 ? -11.539 -0.605 5.305 1 90.12 5 VAL B O 1
ATOM 631 N N . THR B 1 6 ? -13.172 -0.947 3.811 1 90.88 6 THR B N 1
ATOM 632 C CA . THR B 1 6 ? -13.117 -2.398 3.932 1 90.88 6 THR B CA 1
ATOM 633 C C . THR B 1 6 ? -12.414 -3.014 2.725 1 90.88 6 THR B C 1
ATOM 635 O O . THR B 1 6 ? -12.82 -2.799 1.584 1 90.88 6 THR B O 1
ATOM 638 N N . ILE B 1 7 ? -11.422 -3.732 3.037 1 91.94 7 ILE B N 1
ATOM 639 C CA . ILE B 1 7 ? -10.648 -4.367 1.976 1 91.94 7 ILE B CA 1
ATOM 640 C C . ILE B 1 7 ? -10.742 -5.887 2.105 1 91.94 7 ILE B C 1
ATOM 642 O O . ILE B 1 7 ? -10.617 -6.43 3.205 1 91.94 7 ILE B O 1
ATOM 646 N N . THR B 1 8 ? -10.969 -6.488 0.967 1 90.62 8 THR B N 1
ATOM 647 C CA . THR B 1 8 ? -11.023 -7.945 0.934 1 90.62 8 THR B CA 1
ATOM 648 C C . THR B 1 8 ? -9.703 -8.523 0.447 1 90.62 8 THR B C 1
ATOM 650 O O . THR B 1 8 ? -9.25 -8.219 -0.661 1 90.62 8 THR B O 1
ATOM 653 N N . ILE B 1 9 ? -9.102 -9.312 1.284 1 91 9 ILE B N 1
ATOM 654 C CA . ILE B 1 9 ? -7.836 -9.953 0.957 1 91 9 ILE B CA 1
ATOM 655 C C . ILE B 1 9 ? -8.07 -11.43 0.628 1 91 9 ILE B C 1
ATOM 657 O O . ILE B 1 9 ? -8.688 -12.156 1.412 1 91 9 ILE B O 1
ATOM 661 N N . PRO B 1 10 ? -7.57 -11.789 -0.512 1 90.62 10 PRO B N 1
ATOM 662 C CA . PRO B 1 10 ? -7.695 -13.211 -0.833 1 90.62 10 PRO B CA 1
ATOM 663 C C . PRO B 1 10 ? -7.094 -14.117 0.244 1 90.62 10 PRO B C 1
ATOM 665 O O . PRO B 1 10 ? -6.062 -13.781 0.832 1 90.62 10 PRO B O 1
ATOM 668 N N . ALA B 1 11 ? -7.684 -15.273 0.393 1 88.69 11 ALA B N 1
ATOM 669 C CA . ALA B 1 11 ? -7.266 -16.219 1.422 1 88.69 11 ALA B CA 1
ATOM 670 C C . ALA B 1 11 ? -5.812 -16.641 1.219 1 88.69 11 ALA B C 1
ATOM 672 O O . ALA B 1 11 ? -5.086 -16.875 2.188 1 88.69 11 ALA B O 1
ATOM 673 N N . SER B 1 12 ? -5.414 -16.766 -0.001 1 91.44 12 SE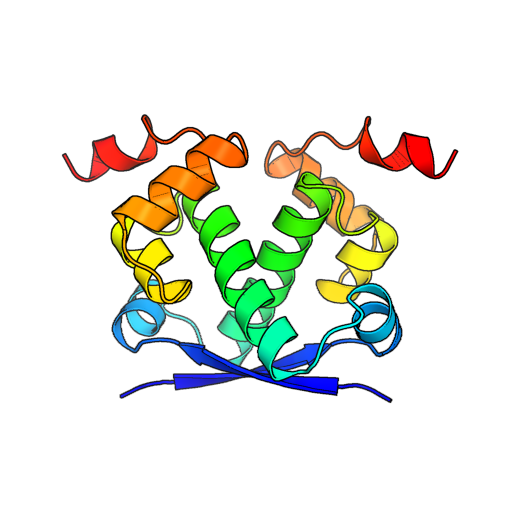R B N 1
ATOM 674 C CA . SER B 1 12 ? -4.055 -17.172 -0.337 1 91.44 12 SER B CA 1
ATOM 675 C C . SER B 1 12 ? -3.035 -16.141 0.161 1 91.44 12 SER B C 1
ATOM 677 O O . SER B 1 12 ? -1.972 -16.516 0.662 1 91.44 12 SER B O 1
ATOM 679 N N . ILE B 1 13 ? -3.381 -14.945 0.069 1 92.19 13 ILE B N 1
ATOM 680 C CA . ILE B 1 13 ? -2.488 -13.867 0.478 1 92.19 13 ILE B CA 1
ATOM 681 C C . ILE B 1 13 ? -2.439 -13.789 2.002 1 92.19 13 ILE B C 1
ATOM 683 O O . ILE B 1 13 ? -1.37 -13.602 2.586 1 92.19 13 ILE B O 1
ATOM 687 N N . ARG B 1 14 ? -3.631 -13.844 2.543 1 90 14 ARG B N 1
ATOM 688 C CA . ARG B 1 14 ? -3.707 -13.836 4 1 90 14 ARG B CA 1
ATOM 689 C C . ARG B 1 14 ? -2.793 -14.898 4.602 1 90 14 ARG B C 1
ATOM 691 O O . ARG B 1 14 ? -2.105 -14.641 5.594 1 90 14 ARG B O 1
ATOM 698 N N . GLN B 1 15 ? -2.824 -16.047 4.035 1 89.56 15 GLN B N 1
ATOM 699 C CA . GLN B 1 15 ? -2 -17.156 4.496 1 89.56 15 GLN B CA 1
ATOM 700 C C . GLN B 1 15 ? -0.516 -16.844 4.332 1 89.56 15 GLN B C 1
ATOM 702 O O . GLN B 1 15 ? 0.302 -17.234 5.168 1 89.56 15 GLN B O 1
ATOM 707 N N . MET B 1 16 ? -0.167 -16.172 3.262 1 90.69 16 MET B N 1
ATOM 708 C CA . MET B 1 16 ? 1.225 -15.852 2.967 1 90.69 16 MET B CA 1
ATOM 709 C C . MET B 1 16 ? 1.767 -14.828 3.961 1 90.69 16 MET B C 1
ATOM 711 O O . MET B 1 16 ? 2.924 -14.914 4.375 1 90.69 16 MET B O 1
ATOM 715 N N . LEU B 1 17 ? 0.947 -13.867 4.316 1 89.44 17 LEU B N 1
ATOM 716 C CA . LEU B 1 17 ? 1.369 -12.828 5.25 1 89.44 17 LEU B CA 1
ATOM 717 C C . LEU B 1 17 ? 1.436 -13.367 6.672 1 89.44 17 LEU B C 1
ATOM 719 O O . LEU B 1 17 ? 2.223 -12.883 7.488 1 89.44 17 LEU B O 1
ATOM 723 N N . ASN B 1 18 ? 0.702 -14.414 6.918 1 89.56 18 ASN B N 1
ATOM 724 C CA . ASN B 1 18 ? 0.691 -15.086 8.211 1 89.56 18 ASN B CA 1
ATOM 725 C C . ASN B 1 18 ? 0.52 -14.094 9.359 1 89.56 18 ASN B C 1
ATOM 727 O O . ASN B 1 18 ? 1.311 -14.086 10.305 1 89.56 18 ASN B O 1
ATOM 731 N N . ARG B 1 19 ? -0.496 -13.25 9.32 1 90.19 19 ARG B N 1
ATOM 732 C CA . ARG B 1 19 ? -0.772 -12.203 10.297 1 90.19 19 ARG B CA 1
ATOM 733 C C . ARG B 1 19 ? -2.264 -12.117 10.602 1 90.19 19 ARG B C 1
ATOM 735 O O . ARG B 1 19 ? -3.086 -12.672 9.875 1 90.19 19 ARG B O 1
ATOM 742 N N . THR B 1 20 ? -2.561 -11.469 11.703 1 90.94 20 THR B N 1
ATOM 743 C CA . THR B 1 20 ? -3.955 -11.219 12.055 1 90.94 20 THR B CA 1
ATOM 744 C C . THR B 1 20 ? -4.551 -10.141 11.156 1 90.94 20 THR B C 1
ATOM 746 O O . THR B 1 20 ? -3.82 -9.367 10.531 1 90.94 20 THR B O 1
ATOM 749 N N . PRO B 1 21 ? -5.828 -10.062 11.023 1 89.56 21 PRO B N 1
ATOM 750 C CA . PRO B 1 21 ? -6.473 -9.016 10.227 1 89.56 21 PRO B CA 1
ATOM 751 C C . PRO B 1 21 ? -6.027 -7.609 10.633 1 89.56 21 PRO B C 1
ATOM 753 O O . PRO B 1 21 ? -5.863 -6.738 9.773 1 89.56 21 PRO B O 1
ATOM 756 N N . GLU B 1 22 ? -5.844 -7.445 11.945 1 91.44 22 GLU B N 1
ATOM 757 C CA . GLU B 1 22 ? -5.406 -6.145 12.438 1 91.44 22 GLU B CA 1
ATOM 758 C C . GLU B 1 22 ? -3.996 -5.816 11.953 1 91.44 22 GLU B C 1
ATOM 760 O O . GLU B 1 22 ? -3.715 -4.68 11.57 1 91.44 22 GLU B O 1
ATOM 765 N N . GLU B 1 23 ? -3.174 -6.805 12 1 93.5 23 GLU B N 1
ATOM 766 C CA . GLU B 1 23 ? -1.798 -6.625 11.539 1 93.5 23 GLU B CA 1
ATOM 767 C C . GLU B 1 23 ? -1.739 -6.395 10.031 1 93.5 23 GLU B C 1
ATOM 769 O O . GLU B 1 23 ? -0.935 -5.594 9.555 1 93.5 23 GLU B O 1
ATOM 774 N N . ILE B 1 24 ? -2.57 -7.098 9.328 1 93.12 24 ILE B N 1
ATOM 775 C CA . ILE B 1 24 ? -2.631 -6.945 7.883 1 93.12 24 ILE B CA 1
ATOM 776 C C . ILE B 1 24 ? -3.09 -5.531 7.531 1 93.12 24 ILE B C 1
ATOM 778 O O . ILE B 1 24 ? -2.535 -4.895 6.633 1 93.12 24 ILE B O 1
ATOM 782 N N . GLY B 1 25 ? -4.094 -5.027 8.203 1 93.19 25 GLY B N 1
ATOM 783 C CA . GLY B 1 25 ? -4.555 -3.662 8.008 1 93.19 25 GLY B CA 1
ATOM 784 C C . GLY B 1 25 ? -3.465 -2.629 8.227 1 93.19 25 GLY B C 1
ATOM 785 O O . GLY B 1 25 ? -3.328 -1.689 7.438 1 93.19 25 GLY B O 1
ATOM 786 N N . ARG B 1 26 ? -2.678 -2.863 9.273 1 93.62 26 ARG B N 1
ATOM 787 C CA . ARG B 1 26 ? -1.572 -1.961 9.578 1 93.62 26 ARG B CA 1
ATOM 788 C C . ARG B 1 26 ? -0.513 -2.002 8.484 1 93.62 26 ARG B C 1
ATOM 790 O O . ARG B 1 26 ? -0.007 -0.96 8.062 1 93.62 26 ARG B O 1
ATOM 797 N N . ASP B 1 27 ? -0.239 -3.176 8.023 1 94.5 27 ASP B N 1
ATOM 798 C CA . ASP B 1 27 ? 0.748 -3.354 6.961 1 94.5 27 ASP B CA 1
ATOM 799 C C . ASP B 1 27 ? 0.296 -2.674 5.672 1 94.5 27 ASP B C 1
ATOM 801 O O . ASP B 1 27 ? 1.087 -1.998 5.012 1 94.5 27 ASP B O 1
ATOM 805 N N . LEU B 1 28 ? -0.961 -2.896 5.359 1 95.25 28 LEU B N 1
ATOM 806 C CA . LEU B 1 28 ? -1.502 -2.295 4.145 1 95.25 28 LEU B CA 1
ATOM 807 C C . LEU B 1 28 ? -1.408 -0.775 4.203 1 95.25 28 LEU B C 1
ATOM 809 O O . LEU B 1 28 ? -1.037 -0.134 3.217 1 95.25 28 LEU B O 1
ATOM 813 N N . ARG B 1 29 ? -1.702 -0.169 5.328 1 95.62 29 ARG B N 1
ATOM 814 C CA . ARG B 1 29 ? -1.61 1.28 5.477 1 95.62 29 ARG B CA 1
ATOM 815 C C . ARG B 1 29 ? -0.171 1.757 5.312 1 95.62 29 ARG B C 1
ATOM 817 O O . ARG B 1 29 ? 0.087 2.734 4.609 1 95.62 29 ARG B O 1
ATOM 824 N N . LEU B 1 30 ? 0.684 1.036 5.953 1 97.06 30 LEU B N 1
ATOM 825 C CA . LEU B 1 30 ? 2.09 1.427 5.938 1 97.06 30 LEU B CA 1
ATOM 826 C C . LEU B 1 30 ? 2.664 1.327 4.527 1 97.06 30 LEU B C 1
ATOM 828 O O . LEU B 1 30 ? 3.238 2.291 4.016 1 97.06 30 LEU B O 1
ATOM 832 N N . TYR B 1 31 ? 2.492 0.158 3.932 1 97.5 31 TYR B N 1
ATOM 833 C CA . TYR B 1 31 ? 3.113 -0.085 2.633 1 97.5 31 TYR B CA 1
ATOM 834 C C . TYR B 1 31 ? 2.479 0.785 1.555 1 97.5 31 TYR B C 1
ATOM 836 O O . TYR B 1 31 ? 3.166 1.26 0.647 1 97.5 31 TYR B O 1
ATOM 844 N N . ALA B 1 32 ? 1.15 0.949 1.668 1 97.56 32 ALA B N 1
ATOM 845 C CA . ALA B 1 32 ? 0.498 1.861 0.732 1 97.56 32 ALA B CA 1
ATOM 846 C C . ALA B 1 32 ? 1.019 3.285 0.901 1 97.56 32 ALA B C 1
ATOM 848 O O . ALA B 1 32 ? 1.271 3.982 -0.086 1 97.56 32 ALA B O 1
ATOM 849 N N . ALA B 1 33 ? 1.194 3.738 2.125 1 97.31 33 ALA B N 1
ATOM 850 C CA . ALA B 1 33 ? 1.711 5.074 2.4 1 97.31 33 ALA B CA 1
ATOM 851 C C . ALA B 1 33 ? 3.113 5.254 1.827 1 97.31 33 ALA B C 1
ATOM 853 O O . ALA B 1 33 ? 3.414 6.277 1.211 1 97.31 33 ALA B O 1
ATOM 854 N N . LEU B 1 34 ? 3.936 4.227 2.021 1 97.5 34 LEU B N 1
ATOM 855 C CA . LEU B 1 34 ? 5.297 4.254 1.498 1 97.5 34 LEU B CA 1
ATOM 856 C C . LEU B 1 34 ? 5.293 4.383 -0.021 1 97.5 34 LEU B C 1
ATOM 858 O O . LEU B 1 34 ? 6.043 5.18 -0.585 1 97.5 34 LEU B O 1
ATOM 862 N N . MET B 1 35 ? 4.469 3.646 -0.639 1 96.81 35 MET B N 1
ATOM 863 C CA . MET B 1 35 ? 4.395 3.646 -2.098 1 96.81 35 MET B CA 1
ATOM 864 C C . MET B 1 35 ? 3.832 4.965 -2.613 1 96.81 35 MET B C 1
ATOM 866 O O . MET B 1 35 ? 4.34 5.523 -3.59 1 96.81 35 MET B O 1
ATOM 870 N N . MET B 1 36 ? 2.797 5.512 -1.9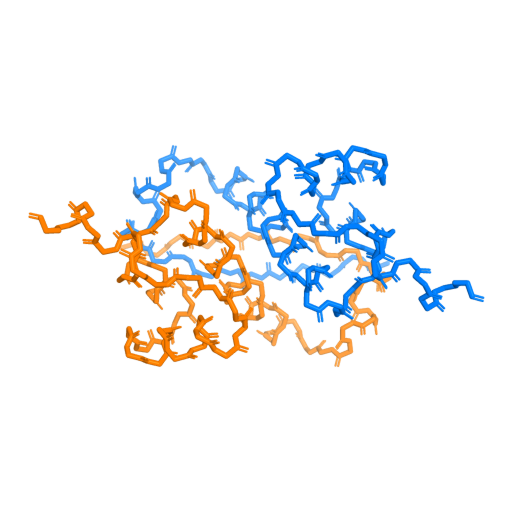97 1 95.56 36 MET B N 1
ATOM 871 C CA . MET B 1 36 ? 2.186 6.77 -2.412 1 95.56 36 MET B CA 1
ATOM 872 C C . MET B 1 36 ? 3.152 7.934 -2.221 1 95.56 36 MET B C 1
ATOM 874 O O . MET B 1 36 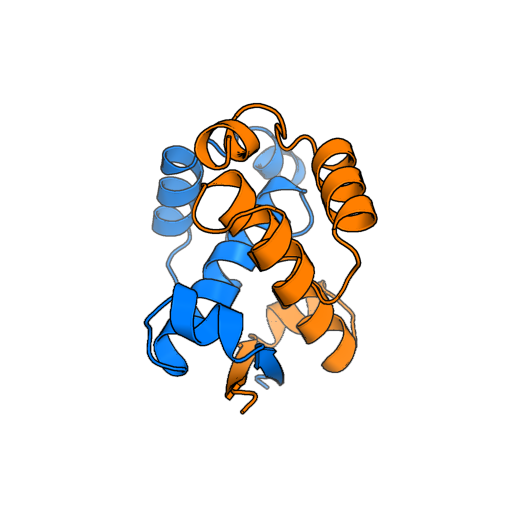? 3.16 8.875 -3.012 1 95.56 36 MET B O 1
ATOM 878 N N . PHE B 1 37 ? 3.969 7.863 -1.226 1 95.75 37 PHE B N 1
ATOM 879 C CA . PHE B 1 37 ? 5.004 8.867 -1.006 1 95.75 37 PHE B CA 1
ATOM 880 C C . PHE B 1 37 ? 6.078 8.781 -2.084 1 95.75 37 PHE B C 1
ATOM 882 O O . PHE B 1 37 ? 6.457 9.797 -2.668 1 95.75 37 PHE B O 1
ATOM 889 N N . ARG B 1 38 ? 6.488 7.586 -2.309 1 94.69 38 ARG B N 1
ATOM 890 C CA . ARG B 1 38 ? 7.508 7.359 -3.326 1 94.69 38 ARG B CA 1
ATOM 891 C C . ARG B 1 38 ? 7.059 7.895 -4.68 1 94.69 38 ARG B C 1
ATOM 893 O O . ARG B 1 38 ? 7.875 8.414 -5.449 1 94.69 38 ARG B O 1
ATOM 900 N N . LEU B 1 39 ? 5.77 7.758 -4.938 1 92.25 39 LEU B N 1
ATOM 901 C CA . LEU B 1 39 ? 5.234 8.156 -6.234 1 92.25 39 LEU B CA 1
ATOM 902 C C . LEU B 1 39 ? 4.848 9.633 -6.227 1 92.25 39 LEU B C 1
ATOM 904 O O . LEU B 1 39 ? 4.375 10.156 -7.238 1 92.25 39 LEU B O 1
ATOM 908 N N . GLY B 1 40 ? 4.961 10.266 -5.098 1 91.31 40 GLY B N 1
ATOM 909 C CA . GLY B 1 40 ? 4.664 11.688 -4.992 1 91.31 40 GLY B CA 1
ATOM 910 C C . GLY B 1 40 ? 3.184 11.977 -4.848 1 91.31 40 GLY B C 1
ATOM 911 O O . GLY B 1 40 ? 2.746 13.117 -5.031 1 91.31 40 GLY B O 1
ATOM 912 N N . LYS B 1 41 ? 2.408 10.992 -4.492 1 91.62 41 LYS B N 1
ATOM 913 C CA . LYS B 1 41 ? 0.966 11.156 -4.336 1 91.62 41 LYS B CA 1
ATOM 914 C C . LYS B 1 41 ? 0.624 11.727 -2.961 1 91.62 41 LYS B C 1
ATOM 916 O O . LYS B 1 41 ? -0.431 12.336 -2.783 1 91.62 41 LYS B O 1
ATOM 921 N N . LEU B 1 42 ? 1.428 11.453 -2.029 1 93.75 42 LEU B N 1
ATOM 922 C CA . LEU B 1 42 ? 1.297 11.992 -0.682 1 93.75 42 LEU B CA 1
ATOM 923 C C . LEU B 1 42 ? 2.6 12.648 -0.23 1 93.75 42 LEU B C 1
ATOM 925 O O . LEU B 1 42 ? 3.686 12.195 -0.596 1 93.75 42 LEU B O 1
ATOM 929 N N . SER B 1 43 ? 2.477 13.703 0.564 1 93.19 43 SER B N 1
ATOM 930 C CA . SER B 1 43 ? 3.643 14.25 1.252 1 93.19 43 SER B CA 1
ATOM 931 C C . SER B 1 43 ? 4.105 13.32 2.369 1 93.19 43 SER B C 1
ATOM 933 O O . SER B 1 43 ? 3.408 12.367 2.725 1 93.19 43 SER B O 1
ATOM 935 N N . SER B 1 44 ? 5.289 13.602 2.857 1 95.25 44 SER B N 1
ATOM 936 C CA . SER B 1 44 ? 5.801 12.805 3.965 1 95.25 44 SER B CA 1
ATOM 937 C C . SER B 1 44 ? 4.883 12.891 5.18 1 95.25 44 SER B C 1
ATOM 939 O O . SER B 1 44 ? 4.688 11.898 5.887 1 95.25 44 SER B O 1
ATOM 941 N N . GLY B 1 45 ? 4.305 14.039 5.445 1 94.75 45 GLY B N 1
ATOM 942 C CA . GLY B 1 45 ? 3.383 14.219 6.555 1 94.75 45 GLY B CA 1
ATOM 943 C C . GLY B 1 45 ? 2.09 13.438 6.383 1 94.75 45 GLY B C 1
ATOM 944 O O . GLY B 1 45 ? 1.642 12.758 7.309 1 94.75 45 GLY B O 1
ATOM 945 N N . ALA B 1 46 ? 1.521 13.578 5.215 1 94.88 46 ALA B N 1
ATOM 946 C CA . ALA B 1 46 ? 0.281 12.859 4.91 1 94.88 46 ALA B CA 1
ATOM 947 C C . ALA B 1 46 ? 0.497 11.352 4.934 1 94.88 46 ALA B C 1
ATOM 949 O O . ALA B 1 46 ? -0.347 10.602 5.434 1 94.88 46 ALA B O 1
ATOM 950 N N . ALA B 1 47 ? 1.616 10.93 4.383 1 96.69 47 ALA B N 1
ATOM 951 C CA . ALA B 1 47 ? 1.949 9.508 4.344 1 96.69 47 ALA B CA 1
ATOM 952 C C . ALA B 1 47 ? 2.15 8.953 5.75 1 96.69 47 ALA B C 1
ATOM 954 O O . ALA B 1 47 ? 1.671 7.863 6.066 1 96.69 47 ALA B O 1
ATOM 955 N N . ALA B 1 48 ? 2.816 9.719 6.602 1 96.81 48 ALA B N 1
ATOM 956 C CA . ALA B 1 48 ? 3.004 9.328 7.996 1 96.81 48 ALA B CA 1
ATOM 957 C C . ALA B 1 48 ? 1.665 9.195 8.711 1 96.81 48 ALA B C 1
ATOM 959 O O . ALA B 1 48 ? 1.455 8.258 9.484 1 96.81 48 ALA B O 1
ATOM 960 N N . GLU B 1 49 ? 0.806 10.117 8.461 1 95.81 49 GLU B N 1
ATOM 961 C CA . GLU B 1 49 ? -0.532 10.078 9.047 1 95.81 49 GLU B CA 1
ATOM 962 C C . GLU B 1 49 ? -1.289 8.828 8.594 1 95.81 49 GLU B C 1
ATOM 964 O O . GLU B 1 49 ? -1.926 8.156 9.414 1 95.81 49 GLU B O 1
ATOM 969 N N . MET B 1 50 ? -1.222 8.539 7.355 1 94.75 50 MET B N 1
ATOM 970 C CA . MET B 1 50 ? -1.86 7.344 6.812 1 94.75 50 MET B CA 1
ATOM 971 C C . MET B 1 50 ? -1.313 6.086 7.48 1 94.75 50 MET B C 1
ATOM 973 O O . MET B 1 50 ? -2.072 5.172 7.809 1 94.75 50 MET B O 1
ATOM 977 N N . ALA B 1 51 ? -0.01 6.012 7.676 1 96.44 51 ALA B N 1
ATOM 978 C CA . ALA B 1 51 ? 0.671 4.855 8.258 1 96.44 51 ALA B CA 1
ATOM 979 C C . ALA B 1 51 ? 0.426 4.77 9.758 1 96.44 51 ALA B C 1
ATOM 981 O O . ALA B 1 51 ? 0.643 3.723 10.367 1 96.44 51 ALA B O 1
ATOM 982 N N . GLY B 1 52 ? 0.02 5.828 10.344 1 95.81 52 GLY B N 1
ATOM 983 C CA . GLY B 1 52 ? -0.243 5.855 11.773 1 95.81 52 GLY B CA 1
ATOM 984 C C . GLY B 1 52 ? 1.018 5.969 12.609 1 95.81 52 GLY B C 1
ATOM 985 O O . GLY B 1 52 ? 1.089 5.422 13.711 1 95.81 52 GLY B O 1
ATOM 986 N N . ILE B 1 53 ? 2.037 6.582 12.039 1 96.94 53 ILE B N 1
ATOM 987 C CA . ILE B 1 53 ? 3.287 6.738 12.766 1 96.94 53 ILE B CA 1
ATOM 988 C C . ILE B 1 53 ? 3.783 8.18 12.633 1 96.94 53 ILE B C 1
ATOM 990 O O . ILE B 1 53 ? 3.346 8.914 11.75 1 96.94 53 ILE B O 1
ATOM 994 N N . PRO B 1 54 ? 4.754 8.586 13.516 1 97.75 54 PRO B N 1
ATOM 995 C CA . PRO B 1 54 ? 5.324 9.93 13.391 1 97.75 54 PRO B CA 1
ATOM 996 C C . PRO B 1 54 ? 6.102 10.125 12.086 1 97.75 54 PRO B C 1
ATOM 998 O O . PRO B 1 54 ? 6.727 9.18 11.594 1 97.75 54 PRO B O 1
ATOM 1001 N N . ARG B 1 55 ? 6.09 11.375 11.633 1 96.62 55 ARG B N 1
ATOM 1002 C CA . ARG B 1 55 ? 6.73 11.695 10.359 1 96.62 55 ARG B CA 1
ATOM 1003 C C . ARG B 1 55 ? 8.203 11.305 10.375 1 96.62 55 ARG B C 1
ATOM 1005 O O . ARG B 1 55 ? 8.734 10.797 9.383 1 96.62 55 ARG B O 1
ATOM 1012 N N . VAL B 1 56 ? 8.891 11.508 11.469 1 96.5 56 VAL B N 1
ATOM 1013 C CA . VAL B 1 56 ? 10.32 11.211 11.578 1 96.5 56 VAL B CA 1
ATOM 1014 C C . VAL B 1 56 ? 10.539 9.711 11.406 1 96.5 56 VAL B C 1
ATOM 1016 O O . VAL B 1 56 ? 11.477 9.289 10.727 1 96.5 56 VAL B O 1
ATOM 1019 N N . MET B 1 57 ? 9.688 8.938 12.016 1 97.44 57 MET B N 1
ATOM 1020 C CA . MET B 1 57 ? 9.766 7.488 11.891 1 97.44 57 MET B CA 1
ATOM 1021 C C . MET B 1 57 ? 9.469 7.051 10.461 1 97.44 57 MET B C 1
ATOM 1023 O O . MET B 1 57 ? 10.102 6.137 9.938 1 97.44 57 MET B O 1
ATOM 1027 N N . PHE B 1 58 ? 8.508 7.695 9.875 1 97.25 58 PHE B N 1
ATOM 1028 C CA . PHE B 1 58 ? 8.148 7.402 8.492 1 97.25 58 PHE B CA 1
ATOM 1029 C C . PHE B 1 58 ? 9.328 7.668 7.562 1 97.25 58 PHE B C 1
ATOM 1031 O O . PHE B 1 58 ? 9.633 6.848 6.691 1 97.25 58 PHE B O 1
ATOM 1038 N N . LEU B 1 59 ? 9.984 8.758 7.734 1 95.94 59 LEU B N 1
ATOM 1039 C CA . LEU B 1 59 ? 11.133 9.117 6.902 1 95.94 59 LEU B CA 1
ATOM 1040 C C . LEU B 1 59 ? 12.289 8.148 7.117 1 95.94 59 LEU B C 1
ATOM 1042 O O . LEU B 1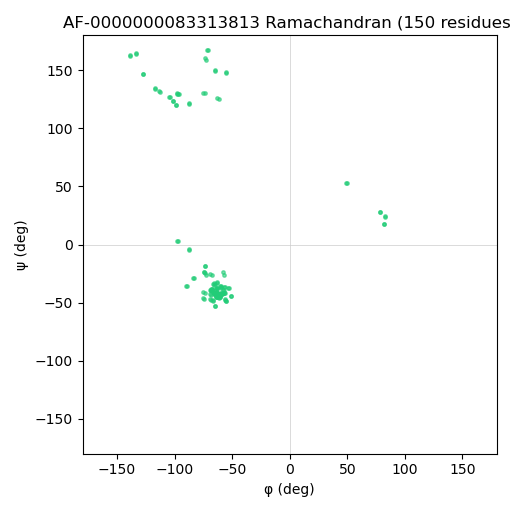 59 ? 13.023 7.832 6.18 1 95.94 59 LEU B O 1
ATOM 1046 N N . ASP B 1 60 ? 12.375 7.715 8.336 1 95.88 60 ASP B N 1
ATOM 1047 C CA . ASP B 1 60 ? 13.391 6.707 8.625 1 95.88 60 ASP B CA 1
ATOM 1048 C C . ASP B 1 60 ? 13.117 5.414 7.859 1 95.88 60 ASP B C 1
ATOM 1050 O O . ASP B 1 60 ? 14.039 4.793 7.332 1 95.88 60 ASP B O 1
ATOM 1054 N N . LEU B 1 61 ? 11.875 5.035 7.844 1 95.62 61 LEU B N 1
ATOM 1055 C CA . LEU B 1 61 ? 11.477 3.836 7.117 1 95.62 61 LEU B CA 1
ATOM 1056 C C . LEU B 1 61 ? 11.711 4.004 5.617 1 95.62 61 LEU B C 1
ATOM 1058 O O . LEU B 1 61 ? 12.148 3.066 4.945 1 95.62 61 LEU B O 1
ATOM 1062 N N . CYS B 1 62 ? 11.367 5.164 5.152 1 95.62 62 CYS B N 1
ATOM 1063 C CA . CYS B 1 62 ? 11.633 5.438 3.746 1 95.62 62 CYS B CA 1
ATOM 1064 C C . CYS B 1 62 ? 13.109 5.23 3.422 1 95.62 62 CYS B C 1
ATOM 1066 O O . CYS B 1 62 ? 13.445 4.602 2.414 1 95.62 62 CYS B O 1
ATOM 1068 N N . ALA B 1 63 ? 13.93 5.789 4.234 1 93.88 63 ALA B N 1
ATOM 1069 C CA . ALA B 1 63 ? 15.375 5.637 4.051 1 93.88 63 ALA B CA 1
ATOM 1070 C C . ALA B 1 63 ? 15.781 4.172 4.117 1 93.88 63 ALA B C 1
ATOM 1072 O O . ALA B 1 63 ? 16.562 3.699 3.289 1 93.88 63 ALA B O 1
ATOM 1073 N N . ASP B 1 64 ? 15.25 3.414 5.039 1 94.12 64 ASP B N 1
ATOM 1074 C CA . ASP B 1 64 ? 15.57 2.002 5.234 1 94.12 64 ASP B CA 1
ATOM 1075 C C . ASP B 1 64 ? 15.172 1.175 4.016 1 94.12 64 ASP B C 1
ATOM 1077 O O . ASP B 1 64 ? 15.836 0.193 3.682 1 94.12 64 ASP B O 1
ATOM 1081 N N . TYR B 1 65 ? 14.102 1.621 3.377 1 93.12 65 TYR B N 1
ATOM 1082 C CA . TYR B 1 65 ? 13.578 0.853 2.254 1 93.12 65 TYR B CA 1
ATOM 1083 C C . TYR B 1 65 ? 14.07 1.416 0.927 1 93.12 65 TYR B C 1
ATOM 1085 O O . TYR B 1 65 ? 13.625 0.99 -0.14 1 93.12 65 TYR B O 1
ATOM 1093 N N . GLY B 1 66 ? 14.898 2.424 0.962 1 90.62 66 GLY B N 1
ATOM 1094 C CA . GLY B 1 66 ? 15.539 2.943 -0.237 1 90.62 66 GLY B CA 1
ATOM 1095 C C . GLY B 1 66 ? 14.656 3.908 -1.01 1 90.62 66 GLY B C 1
ATOM 1096 O O . GLY B 1 66 ? 14.797 4.043 -2.227 1 90.62 66 GLY B O 1
ATOM 1097 N N . ILE B 1 67 ? 13.758 4.492 -0.324 1 92.06 67 ILE B N 1
ATOM 1098 C CA . ILE B 1 67 ? 12.922 5.516 -0.943 1 92.06 67 ILE B CA 1
ATOM 1099 C C . ILE B 1 67 ? 13.602 6.875 -0.826 1 92.06 67 ILE B C 1
ATOM 1101 O O . ILE B 1 67 ? 13.93 7.32 0.277 1 92.06 67 ILE B O 1
ATOM 1105 N N . PRO B 1 68 ? 13.859 7.516 -1.966 1 84.69 68 PRO B N 1
ATOM 1106 C CA . PRO B 1 68 ? 14.5 8.828 -1.91 1 84.69 68 PRO B CA 1
ATOM 1107 C C . PRO B 1 68 ? 13.648 9.875 -1.192 1 84.69 68 PRO B C 1
ATOM 1109 O O . PRO B 1 68 ? 12.453 9.992 -1.475 1 84.69 68 PRO B O 1
ATOM 1112 N N . ILE B 1 69 ? 14.125 10.508 -0.264 1 77.81 69 ILE B N 1
ATOM 1113 C CA . ILE B 1 69 ? 13.43 11.516 0.526 1 77.81 69 ILE B CA 1
ATOM 1114 C C . ILE B 1 69 ? 13.617 12.891 -0.11 1 77.81 69 ILE B C 1
ATOM 1116 O O . ILE B 1 69 ? 12.766 13.773 0.045 1 77.81 69 ILE B O 1
ATOM 1120 N N . SER B 1 70 ? 14.695 13.281 -0.71 1 64.81 70 SER B N 1
ATOM 1121 C CA . SER B 1 70 ? 15.062 14.594 -1.225 1 64.81 70 SER B CA 1
ATOM 1122 C C . SER B 1 70 ? 14.023 15.109 -2.215 1 64.81 70 SER B C 1
ATOM 1124 O O . SER B 1 70 ? 13.734 16.312 -2.26 1 64.81 70 SER B O 1
ATOM 1126 N N . GLN B 1 71 ? 13.641 14.445 -3.027 1 53.94 71 GLN B N 1
ATOM 1127 C CA . GLN B 1 71 ? 12.812 14.992 -4.094 1 53.94 71 GLN B CA 1
ATOM 1128 C C . GLN B 1 71 ? 11.445 15.422 -3.564 1 53.94 71 GLN B C 1
ATOM 1130 O O . GLN B 1 71 ? 10.82 16.328 -4.109 1 53.94 71 GLN B O 1
ATOM 1135 N N . ILE B 1 72 ? 10.844 14.742 -2.715 1 52.78 72 ILE B N 1
ATOM 1136 C CA . ILE B 1 72 ? 9.453 15.016 -2.389 1 52.78 72 ILE B CA 1
ATOM 1137 C C . ILE B 1 72 ? 9.367 16.266 -1.523 1 52.78 72 ILE B C 1
ATOM 1139 O O . ILE B 1 72 ? 8.359 16.984 -1.553 1 52.78 72 ILE B O 1
ATOM 1143 N N . THR B 1 73 ? 10.266 16.422 -0.573 1 48.81 73 THR B N 1
ATOM 1144 C CA . THR B 1 73 ? 10.172 17.641 0.235 1 48.81 73 THR B CA 1
ATOM 1145 C C . THR B 1 73 ? 10.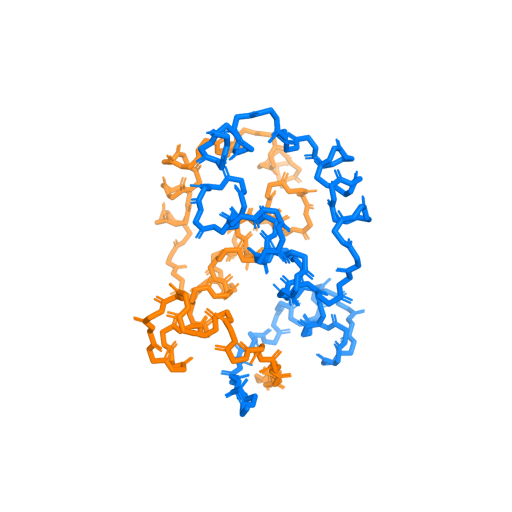234 18.875 -0.645 1 48.81 73 THR B C 1
ATOM 1147 O O . THR B 1 73 ? 9.945 19.984 -0.185 1 48.81 73 THR B O 1
ATOM 1150 N N . ALA B 1 74 ? 10.805 18.844 -1.725 1 44.25 74 ALA B N 1
ATOM 1151 C CA . ALA B 1 74 ? 11 20.125 -2.424 1 44.25 74 ALA B CA 1
ATOM 1152 C C . ALA B 1 74 ? 9.672 20.844 -2.633 1 44.25 74 ALA B C 1
ATOM 1154 O O . ALA B 1 74 ? 9.617 22.062 -2.6 1 44.25 74 ALA B O 1
ATOM 1155 N N . GLU B 1 75 ? 8.711 20.062 -3.002 1 42.06 75 GLU B N 1
ATOM 1156 C CA . GLU B 1 75 ? 7.586 20.938 -3.336 1 42.06 75 GLU B CA 1
ATOM 1157 C C . GLU B 1 75 ? 7.02 21.594 -2.088 1 42.06 75 GLU B C 1
ATOM 1159 O O . GLU B 1 75 ? 6.137 22.453 -2.184 1 42.06 75 GLU B O 1
ATOM 1164 N N . GLU B 1 76 ? 7.211 20.969 -1.039 1 40.66 76 GLU B N 1
ATOM 1165 C CA . GLU B 1 76 ? 6.695 21.766 0.067 1 40.66 76 GLU B CA 1
ATOM 1166 C C . GLU B 1 76 ? 7.609 22.953 0.357 1 40.66 76 GLU B C 1
ATOM 1168 O O . GLU B 1 76 ? 7.234 23.859 1.104 1 40.66 76 GLU B O 1
ATOM 1173 N N . LEU B 1 77 ? 8.828 22.828 -0.003 1 33.94 77 LEU B N 1
ATOM 1174 C CA . LEU B 1 77 ? 9.492 24.109 0.141 1 33.94 77 LEU B CA 1
ATOM 1175 C C . LEU B 1 77 ? 9.086 25.062 -0.981 1 33.94 77 LEU B C 1
ATOM 1177 O O . LEU B 1 77 ? 8.789 26.234 -0.732 1 33.94 77 LEU B O 1
#

pLDDT: mean 87.66, std 15.14, range [33.16, 97.75]

Solvent-accessible surface area (backbone atoms only — not comparable to full-atom values): 8352 Å² total; per-residue (Å²): 114,72,42,72,26,72,36,75,39,50,42,71,54,48,61,71,67,66,59,54,57,69,54,47,32,48,46,35,33,35,31,15,22,53,35,33,33,69,71,64,76,32,51,66,61,55,20,10,58,53,40,70,47,56,46,70,58,41,52,49,48,33,52,75,71,69,39,80,63,73,71,64,56,50,77,75,101,113,73,43,71,26,72,34,75,40,48,44,70,53,49,61,70,67,67,60,52,56,70,55,47,32,50,47,36,32,35,31,16,22,53,35,32,32,68,71,61,74,33,50,67,61,56,20,10,58,52,40,69,47,56,47,70,58,42,53,49,48,32,53,74,71,67,40,80,63,72,71,62,54,50,75,75,102

Foldseek 3Di:
DDDDDDDDDDPVVCVVVVDDPVVVCLVCQLVVLLVCCLVLNDPLCRSCVSNVHDSVVSVVVCVVVVRDNPPNCVVVD/DDDDDDDDDDPVVCVVVVDDPVVVCLVCQLVVLLVCCLVLNDALCRSCVSNVHDSVVSVVVCVVVVRDNPPNCVVVD

Organism: NCBI:txid1204385